Protein 6AVC (pdb70)

Nearest PDB structures (foldseek):
  6avc-assembly1_A  TM=1.028E+00  e=2.164E-07  Olivierus martensii
  2bmt-assembly1_A  TM=9.610E-01  e=8.992E-05  Olivierus martensii
  6atn-assembly1_A  TM=1.003E+00  e=3.992E-04  Tityus costatus
  1lir-assembly1_A  TM=8.726E-01  e=2.845E-04  Leiurus hebraeus
  1c56-assembly1_A  TM=7.884E-01  e=3.047E-03  Tityus serrulatus

Organism: Olivierus martensii (NCBI:txid34649)

B-factor: mean 25.42, std 10.21, range [13.79, 63.7]

Structure (mmCIF, N/CA/C/O backbone):
data_6AVC
#
_entry.id   6AVC
#
_cell.length_a   43.454
_cell.length_b   43.454
_cell.length_c   32.078
_cell.angle_alpha   90.00
_cell.angle_beta   90.00
_cell.angle_gamma   120.00
#
_symmetry.space_group_name_H-M   'P 32 2 1'
#
loop_
_entity.id
_entity.type
_entity.pdbx_description
1 polymer 'Potassium channel toxin alpha-KTx 1.5'
2 water water
#
loop_
_atom_site.group_PDB
_atom_site.id
_atom_site.type_symbol
_atom_site.label_atom_id
_atom_site.label_alt_id
_atom_site.label_comp_id
_atom_site.label_asym_id
_atom_site.l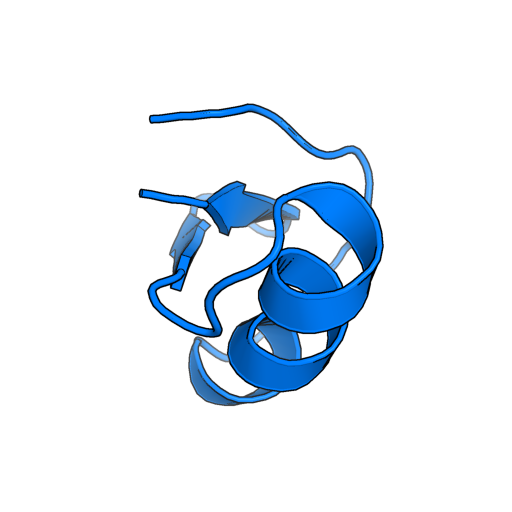abel_entity_id
_atom_site.label_seq_id
_atom_site.pdbx_PDB_ins_code
_atom_site.Cartn_x
_atom_site.Cartn_y
_atom_site.Cartn_z
_atom_site.occupancy
_atom_site.B_iso_or_equiv
_atom_site.auth_seq_id
_atom_site.auth_comp_id
_atom_site.auth_asym_id
_atom_site.auth_atom_id
_atom_site.pdbx_PDB_model_num
ATOM 1 N N . SER A 1 2 ? 1.552 6.679 4.590 1.00 43.16 2 SER A N 1
ATOM 2 C CA . SER A 1 2 ? 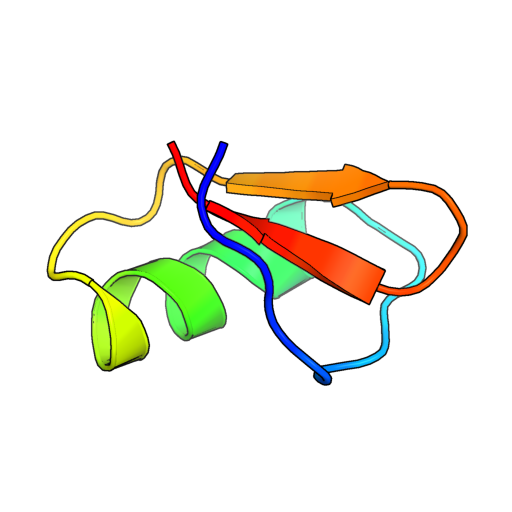1.185 8.129 4.597 1.00 40.21 2 SER A CA 1
ATOM 3 C C . SER A 1 2 ? 2.453 8.985 4.378 1.00 36.76 2 SER A C 1
ATOM 4 O O . SER A 1 2 ? 3.513 8.652 4.897 1.00 38.90 2 SER A O 1
ATOM 6 N N . GLN A 1 3 ? 2.337 10.071 3.632 1.00 30.08 3 GLN A N 1
ATOM 7 C CA . GLN A 1 3 ? 3.348 11.152 3.572 1.00 32.10 3 GLN A CA 1
ATOM 8 C C . GLN A 1 3 ? 2.900 12.377 4.431 1.00 33.86 3 GLN A C 1
ATOM 9 O O . GLN A 1 3 ? 1.730 12.807 4.386 1.00 23.94 3 GLN A O 1
ATOM 11 N N . PHE A 1 4 ? 3.830 12.902 5.234 1.00 36.64 4 PHE A N 1
ATOM 12 C CA . PHE A 1 4 ? 3.532 13.973 6.174 1.00 39.81 4 PHE A CA 1
ATOM 13 C C . PHE A 1 4 ? 3.530 15.247 5.409 1.00 41.11 4 PHE A C 1
ATOM 14 O O . PHE A 1 4 ? 4.310 15.436 4.426 1.00 44.37 4 PHE A O 1
ATOM 16 N N . THR A 1 5 ? 2.626 16.120 5.782 1.00 35.74 5 THR A N 1
ATOM 17 C CA . THR A 1 5 ? 2.795 17.493 5.421 1.00 37.16 5 THR A CA 1
ATOM 18 C C . THR A 1 5 ? 2.635 18.322 6.686 1.00 40.23 5 THR A C 1
ATOM 19 O O . THR A 1 5 ? 2.085 17.851 7.731 1.00 41.90 5 THR A O 1
ATOM 23 N N . ASP A 1 6 ? 3.022 19.566 6.537 1.00 39.32 6 ASP A N 1
ATOM 24 C CA . ASP A 1 6 ? 2.837 20.563 7.547 1.00 41.31 6 ASP A CA 1
ATOM 25 C C . ASP A 1 6 ? 1.666 21.490 7.234 1.00 36.30 6 ASP A C 1
ATOM 26 O O . ASP A 1 6 ? 1.529 22.541 7.848 1.00 39.51 6 ASP A O 1
ATOM 31 N N . VAL A 1 7 ? 0.815 21.092 6.278 1.00 27.80 7 VAL A N 1
ATOM 32 C CA . VAL A 1 7 ? -0.258 21.955 5.780 1.00 24.76 7 VAL A CA 1
ATOM 33 C C . VAL A 1 7 ? -1.478 21.677 6.689 1.00 22.28 7 VAL A C 1
ATOM 34 O O . VAL A 1 7 ? -1.953 20.530 6.788 1.00 23.28 7 VAL A O 1
ATOM 38 N N . LYS A 1 8 ? -1.991 22.712 7.328 1.00 21.12 8 LYS A N 1
ATOM 39 C CA . LYS A 1 8 ? -3.100 22.545 8.206 1.00 20.36 8 LYS A CA 1
ATOM 40 C C . LYS A 1 8 ? -4.401 22.361 7.383 1.00 2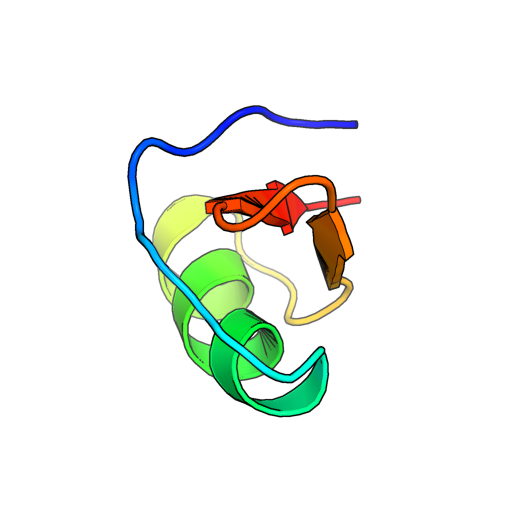0.79 8 LYS A C 1
ATOM 41 O O . LYS A 1 8 ? -4.459 22.683 6.174 1.00 20.84 8 LYS A O 1
ATOM 47 N N . CYS A 1 9 ? -5.446 21.868 8.049 1.00 18.83 9 CYS A N 1
ATOM 48 C CA . CYS A 1 9 ? -6.671 21.492 7.346 1.00 18.60 9 CYS A CA 1
ATOM 49 C C . CYS A 1 9 ? -7.757 2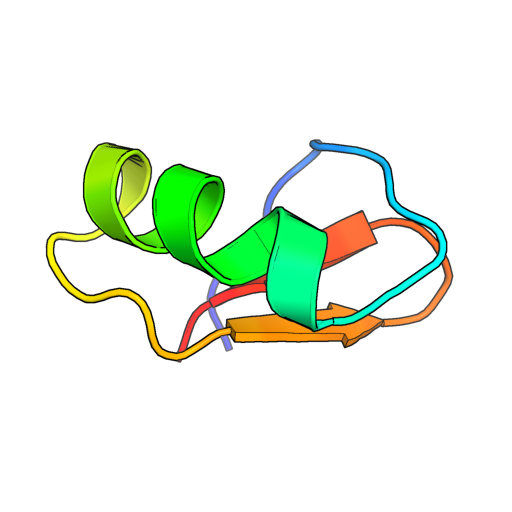1.237 8.377 1.00 17.28 9 CYS A C 1
ATOM 50 O O . CYS A 1 9 ? -7.451 21.012 9.563 1.00 16.03 9 CYS A O 1
ATOM 53 N N . THR A 1 10 ? -9.009 21.370 7.937 1.00 16.90 10 THR A N 1
ATOM 54 C CA . THR A 1 10 ? -10.113 20.901 8.695 1.00 19.12 10 THR A CA 1
ATOM 55 C C . THR A 1 10 ? -10.882 19.759 7.998 1.00 20.47 10 THR A C 1
ATOM 56 O O . THR A 1 10 ? -11.726 19.129 8.623 1.00 23.64 10 THR A O 1
ATOM 60 N N . GLY A 1 11 ? -10.742 19.645 6.679 1.00 18.37 11 GLY A N 1
ATOM 61 C CA . GLY A 1 11 ? -11.503 18.657 5.929 1.00 19.85 11 GLY A CA 1
ATOM 62 C C . GLY A 1 11 ? -10.612 17.988 4.916 1.00 16.73 11 GLY A C 1
ATOM 63 O O . GLY A 1 11 ? -9.734 18.635 4.359 1.00 16.08 11 GLY A O 1
ATOM 64 N N . SER A 1 12 ? -10.849 16.721 4.651 1.00 14.64 12 SER A N 1
ATOM 65 C CA . SER A 1 12 ? -9.995 15.959 3.725 1.00 13.79 12 SER A CA 1
ATOM 66 C C . SER A 1 12 ? -9.915 16.478 2.292 1.00 14.89 12 SER A C 1
ATOM 67 O O . SER A 1 12 ? -8.823 16.425 1.662 1.00 14.56 12 SER A O 1
ATOM 70 N N . LYS A 1 13 ? -11.010 16.974 1.746 1.00 15.82 13 LYS A N 1
ATOM 71 C CA . LYS A 1 13 ? -10.965 17.506 0.370 1.00 19.14 13 LYS A CA 1
ATOM 72 C C . LYS A 1 13 ? -9.929 18.630 0.165 1.00 16.16 13 LYS A C 1
ATOM 73 O O . LYS A 1 13 ? -9.491 18.901 -0.971 1.00 15.91 13 LYS A O 1
ATOM 79 N N . GLN A 1 14 ? -9.734 19.436 1.212 1.00 16.89 14 GLN A N 1
ATOM 80 C CA . GLN A 1 14 ? -8.696 20.484 1.194 1.00 16.26 14 GLN A CA 1
ATOM 81 C C . GLN A 1 14 ? -7.336 19.974 0.831 1.00 15.25 14 GLN A C 1
ATOM 82 O O . GLN A 1 14 ? -6.493 20.711 0.257 1.00 16.11 14 GLN A O 1
ATOM 88 N N . CYS A 1 15 ? -7.090 18.746 1.237 1.00 15.07 15 CYS A N 1
ATOM 89 C CA . CYS A 1 15 ? -5.819 18.056 1.052 1.00 15.21 15 CYS A CA 1
ATOM 90 C C . CYS A 1 15 ? -5.600 17.517 -0.345 1.00 16.01 15 CYS A C 1
ATOM 91 O O . CYS A 1 15 ? -4.496 17.134 -0.679 1.00 15.72 15 CYS A O 1
ATOM 94 N N . TRP A 1 16 ? -6.654 17.439 -1.163 1.00 15.03 16 TRP A N 1
ATOM 95 C CA . TRP A 1 16 ? -6.472 16.877 -2.487 1.00 14.84 16 TRP A CA 1
ATOM 96 C C . TRP A 1 16 ? -5.519 17.775 -3.380 1.00 15.18 16 TRP A C 1
ATOM 97 O O . TRP A 1 16 ? -4.550 17.274 -3.977 1.00 14.91 16 TRP A O 1
ATOM 108 N N . PRO A 1 17 ? -5.790 19.081 -3.470 1.00 14.78 17 PRO A N 1
ATOM 109 C CA . PRO A 1 17 ? -4.822 19.904 -4.224 1.00 15.37 17 PRO A CA 1
ATOM 110 C C . PRO A 1 17 ? -3.435 19.944 -3.602 1.00 16.89 17 PRO A C 1
ATOM 111 O O . PRO A 1 17 ? -2.443 20.039 -4.308 1.00 18.61 17 PRO A O 1
ATOM 115 N N . VAL A 1 18 ? -3.367 19.844 -2.287 1.00 16.22 18 VAL A N 1
ATOM 116 C CA . VAL A 1 18 ? -2.110 19.947 -1.567 1.00 17.78 18 VAL A CA 1
ATOM 117 C C . VAL A 1 18 ? -1.261 18.731 -1.931 1.00 18.67 18 VAL A C 1
ATOM 118 O O . VAL A 1 18 ? -0.071 18.850 -2.214 1.00 18.86 18 VAL A O 1
ATOM 122 N N . CYS A 1 19 ? -1.872 17.560 -1.800 1.00 15.96 19 CYS A N 1
ATOM 123 C CA . CYS A 1 19 ? -1.200 16.308 -2.080 1.00 16.36 19 CYS A CA 1
ATOM 124 C C . CYS A 1 19 ? -0.857 16.179 -3.569 1.00 15.75 19 CYS A C 1
ATOM 125 O O . CYS A 1 19 ? 0.183 15.634 -3.928 1.00 16.11 19 CYS A O 1
ATOM 128 N N . LYS A 1 20 ? -1.729 16.689 -4.432 1.00 14.85 20 LYS A N 1
ATOM 129 C CA . LYS A 1 20 ? -1.436 16.733 -5.839 1.00 16.90 20 LYS A CA 1
ATOM 130 C C . LYS A 1 20 ? -0.170 17.551 -6.123 1.00 18.08 20 LYS A C 1
ATOM 131 O O . LYS A 1 20 ? 0.705 17.103 -6.871 1.00 15.83 20 LYS A O 1
ATOM 137 N N . GLN A 1 21 ? -0.062 18.746 -5.544 1.00 18.06 21 GLN A N 1
ATOM 138 C CA . GLN A 1 21 ? 1.161 19.554 -5.706 1.00 18.99 21 GLN A CA 1
ATOM 139 C C . GLN A 1 21 ? 2.414 18.909 -5.102 1.00 19.29 21 GLN A C 1
ATOM 140 O O . GLN A 1 21 ? 3.499 18.965 -5.661 1.00 19.64 21 GLN A O 1
ATOM 146 N N . MET A 1 22 ? 2.273 18.387 -3.887 1.00 18.81 22 MET A N 1
ATOM 147 C CA . MET A 1 22 ? 3.407 17.911 -3.133 1.00 20.80 22 MET A CA 1
ATOM 148 C C . MET A 1 22 ? 3.909 16.555 -3.586 1.00 20.88 22 MET A C 1
ATOM 149 O O . MET A 1 22 ? 5.120 16.308 -3.555 1.00 22.37 22 MET A O 1
ATOM 154 N N . PHE A 1 23 ? 2.989 15.686 -3.981 1.00 20.29 23 PHE A N 1
ATOM 155 C CA . PHE A 1 23 ? 3.318 14.295 -4.268 1.00 21.96 23 PHE A CA 1
ATOM 156 C C . PHE A 1 23 ? 2.804 13.749 -5.604 1.00 22.16 23 PHE A C 1
ATOM 157 O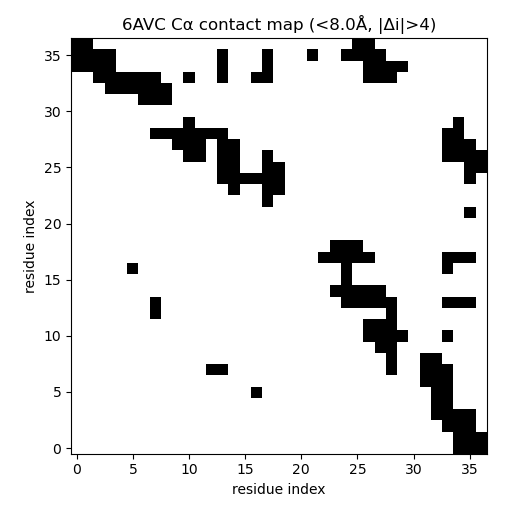 O . PHE A 1 23 ? 3.085 12.609 -5.904 1.00 24.94 23 PHE A O 1
ATOM 165 N N . GLY A 1 24 ? 2.080 14.535 -6.408 1.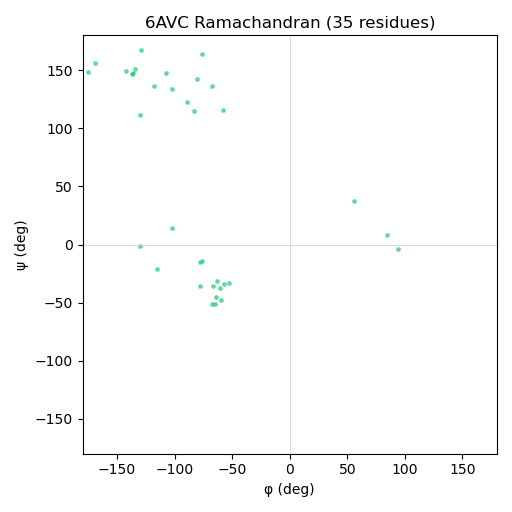00 20.66 24 GLY A N 1
ATOM 166 C CA . GLY A 1 24 ? 1.743 14.109 -7.749 1.00 22.87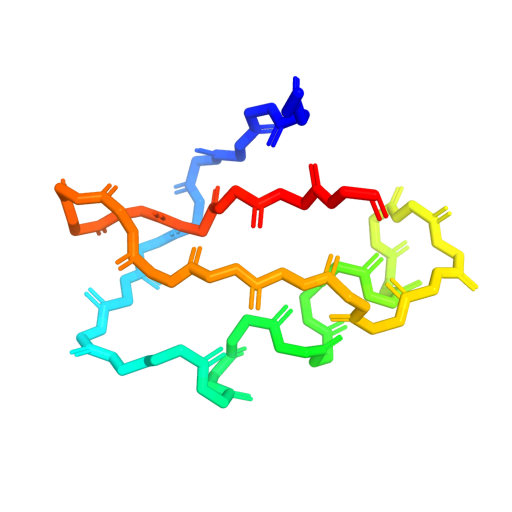 24 GLY A CA 1
ATOM 167 C C . GLY A 1 24 ? 0.386 13.406 -7.909 1.00 21.72 24 GLY A C 1
ATOM 168 O O . GLY A 1 24 ? -0.053 13.228 -9.031 1.00 22.11 24 GLY A O 1
ATOM 169 N N . LYS A 1 25 ? -0.331 13.170 -6.797 1.00 22.94 25 LYS A N 1
ATOM 170 C CA . LYS A 1 25 ? -1.685 12.585 -6.812 1.00 22.53 25 LYS A CA 1
ATOM 171 C C . LYS A 1 25 ? -2.524 13.265 -5.726 1.00 20.03 25 LYS A C 1
ATOM 172 O O . LYS A 1 25 ? -2.017 13.487 -4.657 1.00 17.77 25 LYS A O 1
ATOM 178 N N . PRO A 1 26 ? -3.864 13.390 -5.934 1.00 18.05 26 PRO A N 1
ATOM 179 C CA . PRO A 1 26 ? -4.684 14.065 -4.886 1.00 18.22 26 PRO A CA 1
ATOM 180 C C . PRO A 1 26 ? -4.989 13.223 -3.613 1.00 17.01 26 PRO A C 1
ATOM 181 O O . PRO A 1 26 ? -5.319 13.799 -2.613 1.00 19.22 26 PRO A O 1
ATOM 185 N N . ASN A 1 27 ? -4.759 11.924 -3.657 1.00 16.63 27 ASN A N 1
ATOM 186 C CA . ASN A 1 27 ? -5.139 11.011 -2.560 1.00 17.66 27 ASN A CA 1
ATOM 187 C C . ASN A 1 27 ? -4.449 11.458 -1.227 1.00 17.92 27 ASN A C 1
ATOM 188 O O . ASN A 1 27 ? -3.185 11.562 -1.104 1.00 18.35 27 ASN A O 1
ATOM 190 N N . GLY A 1 28 ? -5.299 11.829 -0.307 1.00 19.04 28 GLY A N 1
ATOM 191 C CA . GLY A 1 28 ? -4.925 12.555 0.900 1.00 19.18 28 GLY A CA 1
ATOM 192 C C . GLY A 1 28 ? -6.104 12.762 1.863 1.00 17.19 28 GLY A C 1
ATOM 193 O O . GLY A 1 28 ? -7.261 12.844 1.429 1.00 14.87 28 GLY A O 1
ATOM 194 N N . LYS A 1 29 ? -5.812 12.800 3.165 1.00 16.01 29 LYS A N 1
ATOM 195 C CA . LYS A 1 29 ? -6.823 13.007 4.183 1.00 16.41 29 LYS A CA 1
ATOM 196 C C . LYS A 1 29 ? -6.359 14.018 5.201 1.00 16.52 29 LYS A C 1
ATOM 197 O O . LYS A 1 29 ? -5.155 14.213 5.399 1.00 17.65 29 LYS A O 1
ATOM 203 N N . CYS A 1 30 ? -7.311 14.716 5.796 1.00 16.07 30 CYS A N 1
ATOM 204 C CA . CYS A 1 30 ? -7.017 15.572 6.918 1.00 15.31 30 CYS A CA 1
ATOM 205 C C . CYS A 1 30 ? -6.982 14.756 8.196 1.00 17.99 30 CYS A C 1
ATOM 206 O O . CYS A 1 30 ? -8.039 14.223 8.622 1.00 16.75 30 CYS A O 1
ATOM 209 N N . MET A 1 31 ? -5.783 14.688 8.807 1.00 16.73 31 MET A N 1
ATOM 210 C CA . MET A 1 31 ? -5.474 13.771 9.902 1.00 19.93 31 MET A CA 1
ATOM 211 C C . MET A 1 31 ? -4.828 14.548 11.046 1.00 20.27 31 MET A C 1
ATOM 212 O O . MET A 1 31 ? -3.763 15.116 10.901 1.00 19.06 31 MET A O 1
ATOM 217 N N . ASN A 1 32 ? -5.564 14.652 12.141 1.00 19.53 32 ASN A N 1
ATOM 218 C CA . ASN A 1 32 ? -5.141 15.403 13.311 1.00 19.57 32 ASN A CA 1
ATOM 219 C C . ASN A 1 32 ? -4.799 16.869 12.944 1.00 20.05 32 ASN A C 1
ATOM 220 O O . ASN A 1 32 ? -3.824 17.444 13.440 1.00 18.29 32 ASN A O 1
ATOM 225 N N . GLY A 1 33 ? -5.562 17.447 12.036 1.00 17.41 33 GLY A N 1
ATOM 226 C CA . GLY A 1 33 ? -5.432 18.845 11.724 1.00 19.94 33 GLY A CA 1
ATOM 227 C C . GLY A 1 33 ? -4.345 19.200 10.698 1.00 19.40 33 GLY A C 1
ATOM 228 O O . GLY A 1 33 ? -4.127 20.348 10.441 1.00 20.60 33 GLY A O 1
ATOM 229 N N . LYS A 1 34 ? -3.735 18.214 10.067 1.00 20.34 34 LYS A N 1
ATOM 230 C CA . LYS A 1 34 ? -2.706 18.426 9.002 1.00 20.81 34 LYS A CA 1
ATOM 231 C C . LYS A 1 34 ? -2.971 17.486 7.846 1.00 20.77 34 LYS A C 1
ATOM 232 O O . LYS A 1 34 ? -3.430 16.339 8.072 1.00 18.95 34 LYS A O 1
ATOM 238 N N . CYS A 1 35 ? -2.654 17.901 6.604 1.00 18.71 35 CYS A N 1
ATOM 239 C CA . CYS A 1 35 ? -2.807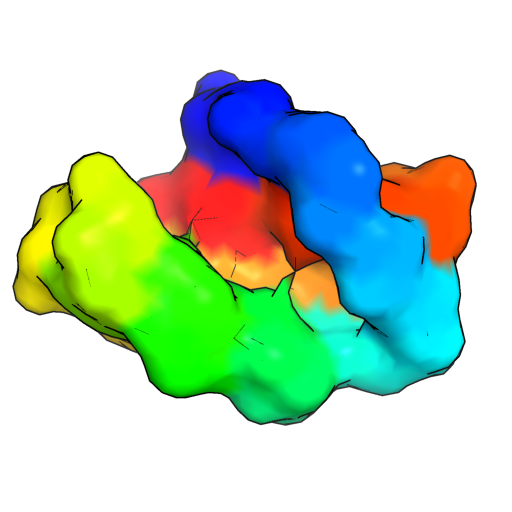 16.941 5.469 1.00 18.61 35 CYS A CA 1
ATOM 240 C C . CYS A 1 35 ? -1.785 15.747 5.527 1.00 19.96 35 CYS A C 1
ATOM 241 O O . CYS A 1 35 ? -0.602 15.933 5.848 1.00 20.04 35 CYS A O 1
ATOM 244 N N . ARG A 1 36 ? -2.268 14.543 5.270 1.00 19.12 36 ARG A N 1
ATOM 245 C CA . ARG A 1 36 ? -1.453 13.411 4.956 1.00 20.87 36 ARG A CA 1
ATOM 246 C C . ARG A 1 36 ? -1.793 12.946 3.560 1.00 21.73 36 ARG A C 1
ATOM 247 O O . ARG A 1 36 ? -2.973 12.951 3.156 1.00 19.75 36 ARG A O 1
ATOM 255 N N . CYS A 1 37 ? -0.765 12.643 2.789 1.00 20.53 37 CYS A N 1
ATOM 256 C CA . CYS A 1 37 ? -0.921 12.179 1.424 1.00 21.14 37 CYS A CA 1
ATOM 257 C C . CYS A 1 37 ? -0.605 10.667 1.296 1.00 24.49 37 CYS A C 1
ATOM 258 O O . CYS A 1 37 ? 0.229 10.119 2.058 1.00 23.28 37 CYS A O 1
ATOM 261 N N . TYR A 1 38 ? -1.291 9.999 0.372 1.00 25.64 38 TYR A N 1
ATOM 262 C CA . TYR A 1 38 ? -1.163 8.569 0.176 1.00 31.79 38 TYR A CA 1
ATOM 263 C C . TYR A 1 38 ? -0.737 8.236 -1.225 1.00 35.07 38 TYR A C 1
ATOM 264 O O . TYR A 1 38 ? -1.389 8.666 -2.156 1.00 34.91 38 TYR A O 1
#

GO terms:
  GO:0005576 extracellular region (C, EXP)

Secondary structure (DSSP, 8-state):
-EEEEEE-SSGGGHHHHHHHHHSS--EEEETTEEEE-

Foldseek 3Di:
DAFDPAFDDFAQVQQVVCCVPPNGRAWTHDPGGIDHD

Solvent-accessible surface area: 2704 Å² total; per-residue (Å²): 93,31,62,13,116,56,165,14,135,30,44,149,95,0,114,82,27,0,115,162,97,106,41,130,69,50,6,112,27,89,158,35,84,0,85,3,110

Radius of gyration: 7.86 Å; Cα contacts (8 Å, |Δi|>4): 82; chains: 1; bounding box: 15×14×21 Å

Sequence (37 aa):
SQFTDVKCTGSKQCWPVCKQMFGKPNGKCMNGKCRCY

InterPro domains:
  IPR001947 Scorpion short chain toxin, potassium channel inhibitor [PF00451] (25-56)
  IPR001947 Scorpion short chain toxin, potassium channel inhibitor [PR00286] (27-40)
  IPR001947 Scorpion short chain toxin, potassium channel inhibitor [PR00286] (43-56)
  IPR036574 Knottin, scorpion toxin-like superfamily [G3DSA:3.30.30.10] (17-57)
  IPR036574 Knottin, scorpion toxin-like superfamily [SSF57095] (20-57)